Protein AF-A0A6A2FHX4-F1 (afdb_monomer_lite)

Structure (mmCIF, N/CA/C/O backbone):
data_AF-A0A6A2FHX4-F1
#
_entry.id   AF-A0A6A2FHX4-F1
#
loop_
_atom_site.group_PDB
_atom_site.id
_atom_site.type_symbol
_atom_site.label_atom_id
_atom_site.label_alt_id
_atom_site.label_comp_id
_atom_site.label_asym_id
_atom_site.label_entity_id
_atom_site.label_seq_id
_atom_site.pdbx_PDB_ins_code
_atom_site.Cartn_x
_atom_site.Cartn_y
_atom_site.Cartn_z
_atom_site.occupancy
_atom_site.B_iso_or_equiv
_atom_site.auth_seq_id
_atom_site.auth_comp_id
_atom_site.auth_asym_id
_atom_site.auth_atom_id
_atom_site.pdbx_PDB_model_num
ATOM 1 N N . MET A 1 1 ? -10.700 -3.310 15.932 1.00 82.94 1 MET A N 1
ATOM 2 C CA . MET A 1 1 ? -10.572 -4.260 14.808 1.00 82.94 1 MET A CA 1
ATOM 3 C C . MET A 1 1 ? -9.213 -4.932 14.888 1.00 82.94 1 MET A C 1
ATOM 5 O O . MET A 1 1 ? -8.242 -4.249 15.195 1.00 82.94 1 MET A O 1
ATOM 9 N N . GLU A 1 2 ? -9.134 -6.239 14.651 1.00 87.50 2 GLU A N 1
ATOM 10 C CA . GLU A 1 2 ? -7.861 -6.974 14.667 1.00 87.50 2 GLU A CA 1
ATOM 11 C C . GLU A 1 2 ? -7.068 -6.778 13.366 1.00 87.50 2 GLU A C 1
ATOM 13 O O . GLU A 1 2 ? -7.637 -6.532 12.304 1.00 87.50 2 GLU A O 1
ATOM 18 N N . HIS A 1 3 ? -5.742 -6.937 13.417 1.00 90.94 3 HIS A N 1
ATOM 19 C CA . HIS A 1 3 ? -4.862 -6.724 12.255 1.00 90.94 3 HIS A CA 1
ATOM 20 C C . HIS A 1 3 ? -5.259 -7.568 11.031 1.00 90.94 3 HIS A C 1
ATOM 22 O O . HIS A 1 3 ? -5.393 -7.032 9.937 1.00 90.94 3 HIS A O 1
ATOM 28 N N . ARG A 1 4 ? -5.521 -8.869 11.216 1.00 91.94 4 ARG A N 1
ATOM 29 C CA . ARG A 1 4 ? -5.933 -9.767 10.118 1.00 91.94 4 ARG A CA 1
ATOM 30 C C . ARG A 1 4 ? -7.304 -9.430 9.540 1.00 91.94 4 ARG A C 1
ATOM 32 O O . ARG A 1 4 ? -7.559 -9.671 8.366 1.00 91.94 4 ARG A O 1
ATOM 39 N N . GLU A 1 5 ? -8.201 -8.920 10.374 1.00 92.75 5 GLU A N 1
ATOM 40 C CA . GLU A 1 5 ? -9.530 -8.505 9.934 1.00 92.75 5 GLU A CA 1
ATOM 41 C C . GLU A 1 5 ? -9.431 -7.250 9.062 1.00 92.75 5 GLU A C 1
ATOM 43 O O . GLU A 1 5 ? -10.000 -7.214 7.973 1.00 92.75 5 GLU A O 1
ATOM 48 N N . LEU A 1 6 ? -8.624 -6.276 9.491 1.00 94.00 6 LEU A N 1
ATOM 49 C CA . LEU A 1 6 ? -8.344 -5.060 8.734 1.00 94.00 6 LEU A CA 1
ATOM 50 C C . LEU A 1 6 ? -7.657 -5.355 7.395 1.00 94.00 6 LEU A C 1
ATOM 52 O O . LEU A 1 6 ? -8.070 -4.826 6.364 1.00 94.00 6 LEU A O 1
ATOM 56 N N . GLU A 1 7 ? -6.649 -6.231 7.401 1.00 95.50 7 GLU A N 1
ATOM 57 C CA . GLU A 1 7 ? -5.975 -6.691 6.183 1.00 95.50 7 GLU A CA 1
ATOM 58 C C . GLU A 1 7 ? -6.980 -7.291 5.194 1.00 95.50 7 GLU A C 1
ATOM 60 O O . GLU A 1 7 ? -7.008 -6.911 4.023 1.00 95.50 7 GLU A O 1
ATOM 65 N N . LYS A 1 8 ? -7.854 -8.183 5.675 1.00 95.50 8 LYS A N 1
ATOM 66 C CA . LYS A 1 8 ? -8.870 -8.822 4.839 1.00 95.50 8 LYS A CA 1
ATOM 67 C C . LYS A 1 8 ? -9.832 -7.802 4.230 1.00 95.50 8 LYS A C 1
ATOM 69 O O . LYS A 1 8 ? -10.061 -7.846 3.026 1.00 95.50 8 LYS A O 1
ATOM 74 N N . ILE A 1 9 ? -10.372 -6.884 5.034 1.00 95.38 9 ILE A N 1
ATOM 75 C CA . ILE A 1 9 ? -11.313 -5.858 4.557 1.00 95.38 9 ILE A CA 1
ATOM 76 C C . ILE A 1 9 ? -10.654 -4.976 3.489 1.00 95.38 9 ILE A C 1
ATOM 78 O O . ILE A 1 9 ? -11.271 -4.674 2.465 1.00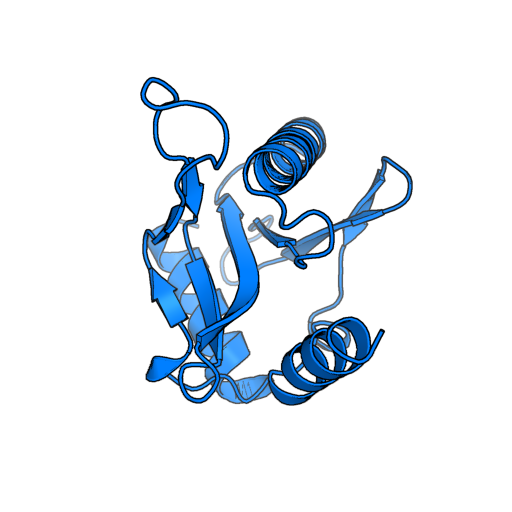 95.38 9 ILE A O 1
ATOM 82 N N . PHE A 1 10 ? -9.393 -4.593 3.692 1.00 96.81 10 PHE A N 1
ATOM 83 C CA . PHE A 1 10 ? -8.645 -3.814 2.710 1.00 96.81 10 PHE A CA 1
ATOM 84 C C . PHE A 1 10 ? -8.406 -4.588 1.406 1.00 96.81 10 PHE A C 1
ATOM 86 O O . PHE A 1 10 ? -8.633 -4.048 0.321 1.00 96.81 10 PHE A O 1
ATOM 93 N N . VAL A 1 11 ? -7.990 -5.856 1.495 1.00 97.44 11 VAL A N 1
ATOM 94 C CA . VAL A 1 11 ? -7.779 -6.714 0.318 1.00 97.44 11 VAL A CA 1
ATOM 95 C C . VAL A 1 11 ? -9.082 -6.898 -0.460 1.00 97.44 11 VAL A C 1
ATOM 97 O O . VAL A 1 11 ? -9.095 -6.735 -1.682 1.00 97.44 11 VAL A O 1
ATOM 100 N N . ASP A 1 12 ? -10.189 -7.169 0.233 1.00 97.38 12 ASP A N 1
ATOM 101 C CA . ASP A 1 12 ? -11.510 -7.287 -0.386 1.00 97.38 12 ASP A CA 1
ATOM 102 C C . ASP A 1 12 ? -11.900 -5.975 -1.092 1.00 97.38 12 ASP A C 1
ATOM 104 O O . ASP A 1 12 ? -12.446 -5.999 -2.198 1.00 97.38 12 ASP A O 1
ATOM 108 N N . PHE A 1 13 ? -11.581 -4.815 -0.509 1.00 97.69 13 PHE A N 1
ATOM 109 C CA . PHE A 1 13 ? -11.813 -3.521 -1.146 1.00 97.69 13 PHE A CA 1
ATOM 110 C C . PHE A 1 13 ? -11.029 -3.363 -2.458 1.00 97.69 13 PHE A C 1
ATOM 112 O O . PHE A 1 13 ? -11.645 -3.046 -3.481 1.00 97.69 13 PHE A O 1
ATOM 119 N N . ILE A 1 14 ? -9.712 -3.593 -2.464 1.00 97.94 14 ILE A N 1
ATOM 120 C CA . ILE A 1 14 ? -8.890 -3.375 -3.668 1.00 97.94 14 ILE A CA 1
ATOM 121 C C . ILE A 1 14 ? -9.214 -4.385 -4.778 1.00 97.94 14 ILE A C 1
ATOM 123 O O . ILE A 1 14 ? -9.233 -4.021 -5.956 1.00 97.94 14 ILE A O 1
ATOM 127 N N . GLN A 1 15 ? -9.553 -5.628 -4.426 1.00 97.69 15 GLN A N 1
ATOM 128 C CA . GLN A 1 15 ? -9.934 -6.645 -5.408 1.00 97.69 15 GLN A CA 1
ATOM 129 C C . GLN A 1 15 ? -11.280 -6.325 -6.060 1.00 97.69 15 GLN A C 1
ATOM 131 O O . GLN A 1 15 ? -11.402 -6.375 -7.283 1.00 97.69 15 GLN A O 1
ATOM 136 N N . ASN A 1 16 ? -12.282 -5.950 -5.262 1.00 97.56 16 ASN A N 1
ATOM 137 C CA . ASN A 1 16 ? -13.639 -5.752 -5.770 1.00 97.56 16 ASN A CA 1
ATOM 138 C C . ASN A 1 16 ? -13.855 -4.376 -6.417 1.00 97.56 16 ASN A C 1
ATOM 140 O O . ASN A 1 16 ? -14.717 -4.251 -7.281 1.00 97.56 16 ASN A O 1
ATOM 144 N N . ASN A 1 17 ? -13.098 -3.349 -6.011 1.00 97.50 17 ASN A N 1
ATOM 145 C CA . ASN A 1 17 ? -13.368 -1.962 -6.419 1.00 97.50 17 ASN A CA 1
ATOM 146 C C . ASN A 1 17 ? -12.241 -1.314 -7.222 1.00 97.50 17 ASN A C 1
ATOM 148 O O . ASN A 1 17 ? -12.460 -0.272 -7.835 1.00 97.50 17 ASN A O 1
ATOM 152 N N . LYS A 1 18 ? -11.029 -1.880 -7.200 1.00 97.75 18 LYS A N 1
ATOM 153 C CA . LYS A 1 18 ? -9.843 -1.228 -7.775 1.00 97.75 18 LYS A CA 1
ATOM 154 C C . LYS A 1 18 ? -9.090 -2.078 -8.802 1.00 97.75 18 LYS A C 1
ATOM 156 O O . LYS A 1 18 ? -8.083 -1.624 -9.342 1.00 97.75 18 LYS A O 1
ATOM 161 N N . GLY A 1 19 ? -9.601 -3.272 -9.109 1.00 96.44 19 GLY A N 1
ATOM 162 C CA . GLY A 1 19 ? -9.106 -4.121 -10.197 1.00 96.44 19 GLY A CA 1
ATOM 163 C C . GLY A 1 19 ? -7.855 -4.936 -9.865 1.00 96.44 19 GLY A C 1
ATOM 164 O O . GLY A 1 19 ? -7.193 -5.416 -10.777 1.00 96.44 19 GLY A O 1
ATOM 165 N N . TYR A 1 20 ? -7.516 -5.099 -8.584 1.00 96.94 20 TYR A N 1
ATOM 166 C CA . TYR A 1 20 ? -6.332 -5.857 -8.176 1.00 96.94 20 TYR A CA 1
ATOM 167 C C . TYR A 1 20 ? -6.601 -7.362 -8.270 1.00 96.94 20 TYR A C 1
ATOM 169 O O . TYR A 1 20 ? -7.550 -7.878 -7.676 1.00 96.94 20 TYR A O 1
ATOM 177 N N . GLY A 1 21 ? -5.756 -8.085 -9.003 1.00 95.19 21 GLY A N 1
ATOM 178 C CA . GLY A 1 21 ? -5.831 -9.540 -9.094 1.00 95.19 21 GLY A CA 1
ATOM 179 C C . GLY A 1 21 ? -5.296 -10.226 -7.834 1.00 95.19 21 GLY A C 1
ATOM 180 O O . GLY A 1 21 ? -4.460 -9.697 -7.112 1.00 95.19 21 GLY A O 1
ATOM 181 N N . LYS A 1 22 ? -5.709 -11.470 -7.571 1.00 93.81 22 LYS A N 1
ATOM 182 C CA . LYS A 1 22 ? -5.141 -12.247 -6.447 1.00 93.81 22 LYS A CA 1
ATOM 183 C C . LYS A 1 22 ? -3.637 -12.493 -6.599 1.00 93.81 22 LYS A C 1
ATOM 185 O O . LYS A 1 22 ? -2.922 -12.506 -5.608 1.00 93.81 22 LYS A O 1
ATOM 190 N N . ALA A 1 23 ? -3.175 -12.685 -7.834 1.00 93.25 23 ALA A N 1
ATOM 191 C CA . ALA A 1 23 ? -1.767 -12.931 -8.142 1.00 93.25 23 ALA A CA 1
ATOM 192 C C . ALA A 1 23 ? -0.883 -11.679 -7.993 1.00 93.25 23 ALA A C 1
ATOM 194 O O . ALA A 1 23 ? 0.335 -11.805 -7.951 1.00 93.25 23 ALA A O 1
ATOM 195 N N . THR A 1 24 ? -1.482 -10.488 -7.886 1.00 95.62 24 THR A N 1
ATOM 196 C CA . THR A 1 24 ? -0.758 -9.213 -7.796 1.00 95.62 24 THR A CA 1
ATOM 197 C C . THR A 1 24 ? -0.473 -8.804 -6.348 1.00 95.62 24 THR A C 1
ATOM 199 O O . THR A 1 24 ? 0.041 -7.715 -6.116 1.00 95.62 24 THR A O 1
ATOM 202 N N . ILE A 1 25 ? -0.852 -9.631 -5.364 1.00 97.00 25 ILE A N 1
ATOM 203 C CA . ILE A 1 25 ? -0.768 -9.337 -3.928 1.00 97.00 25 ILE A CA 1
ATOM 204 C C . ILE A 1 25 ? 0.149 -10.366 -3.266 1.00 97.00 25 ILE A C 1
ATOM 206 O O . ILE A 1 25 ? -0.157 -11.559 -3.232 1.00 97.00 25 ILE A O 1
ATOM 210 N N . ILE A 1 26 ? 1.257 -9.896 -2.698 1.00 96.31 26 ILE A N 1
ATOM 211 C CA . ILE A 1 26 ? 2.184 -10.699 -1.900 1.00 96.31 26 ILE A CA 1
ATOM 212 C C . ILE A 1 26 ? 2.051 -10.285 -0.437 1.00 96.31 26 ILE A C 1
ATOM 214 O O . ILE A 1 26 ? 2.283 -9.130 -0.092 1.00 96.31 26 ILE A O 1
ATOM 218 N N . TYR A 1 27 ? 1.725 -11.244 0.424 1.00 96.19 27 TYR A N 1
ATOM 219 C CA . TYR A 1 27 ? 1.647 -11.046 1.871 1.00 96.19 27 TYR A CA 1
ATOM 220 C C . TYR A 1 27 ? 3.012 -11.224 2.533 1.00 96.19 27 TYR A C 1
ATOM 222 O O . TYR A 1 27 ? 3.810 -12.061 2.100 1.00 96.19 27 TYR A O 1
ATOM 230 N N . GLU A 1 28 ? 3.256 -10.486 3.615 1.00 93.56 28 GLU A N 1
ATOM 231 C CA . GLU A 1 28 ? 4.475 -10.588 4.425 1.00 93.56 28 GLU A CA 1
ATOM 232 C C . GLU A 1 28 ? 5.769 -10.495 3.586 1.00 93.56 28 GLU A C 1
ATOM 234 O O . GLU A 1 28 ? 6.754 -11.216 3.808 1.00 93.56 28 GLU A O 1
ATOM 239 N N . ALA A 1 29 ? 5.766 -9.610 2.587 1.00 90.00 29 ALA A N 1
ATOM 240 C CA . ALA A 1 29 ? 6.821 -9.515 1.592 1.00 90.00 29 ALA A CA 1
ATOM 241 C C . ALA A 1 29 ? 8.135 -9.041 2.223 1.00 90.00 29 ALA A C 1
ATOM 243 O O . ALA A 1 29 ? 8.235 -7.939 2.764 1.00 90.00 29 ALA A O 1
ATOM 244 N N . LYS A 1 30 ? 9.171 -9.880 2.139 1.00 87.69 30 LYS A N 1
ATOM 245 C CA . LYS A 1 30 ? 10.516 -9.541 2.613 1.00 87.69 30 LYS A CA 1
ATOM 246 C C . LYS A 1 30 ? 11.279 -8.806 1.526 1.00 87.69 30 LYS A C 1
ATOM 248 O O . LYS A 1 30 ? 11.635 -9.401 0.511 1.00 87.69 30 LYS A O 1
ATOM 253 N N . LEU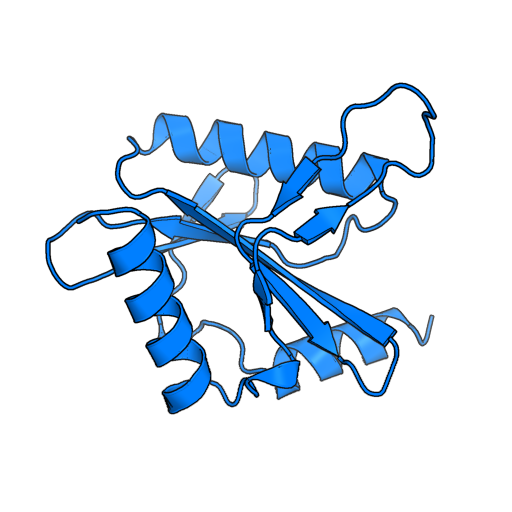 A 1 31 ? 11.610 -7.556 1.797 1.00 83.19 31 LEU A N 1
ATOM 254 C CA . LEU A 1 31 ? 12.473 -6.750 0.951 1.00 83.19 31 LEU A CA 1
ATOM 255 C C . LEU A 1 31 ? 13.888 -6.754 1.545 1.00 83.19 31 LEU A C 1
ATOM 257 O O . LEU A 1 31 ? 14.079 -6.790 2.767 1.00 83.19 31 LEU A O 1
ATOM 261 N N . LYS A 1 32 ? 14.908 -6.785 0.687 1.00 77.44 32 LYS A N 1
ATOM 262 C CA . LYS A 1 32 ? 16.319 -6.770 1.100 1.00 77.44 32 LYS A CA 1
ATOM 263 C C . LYS A 1 32 ? 16.962 -5.457 0.675 1.00 77.44 32 LYS A C 1
ATOM 265 O O . LYS A 1 32 ? 16.750 -5.026 -0.452 1.00 77.44 32 LYS A O 1
ATOM 270 N N . SER A 1 33 ? 17.751 -4.864 1.573 1.00 71.75 33 SER A N 1
ATOM 271 C CA . SER A 1 33 ? 18.586 -3.694 1.275 1.00 71.75 33 SER A CA 1
ATOM 272 C C . SER A 1 33 ? 19.556 -3.988 0.133 1.00 71.75 33 SER A C 1
ATOM 274 O O . SER A 1 33 ? 20.102 -5.091 0.057 1.00 71.75 33 SER A O 1
ATOM 276 N N . ILE A 1 34 ? 19.793 -2.987 -0.719 1.00 69.19 34 ILE A N 1
ATOM 277 C CA . ILE A 1 34 ? 20.828 -3.050 -1.761 1.00 69.19 34 ILE A CA 1
ATOM 278 C C . ILE A 1 34 ? 22.226 -2.974 -1.126 1.00 69.19 34 ILE A C 1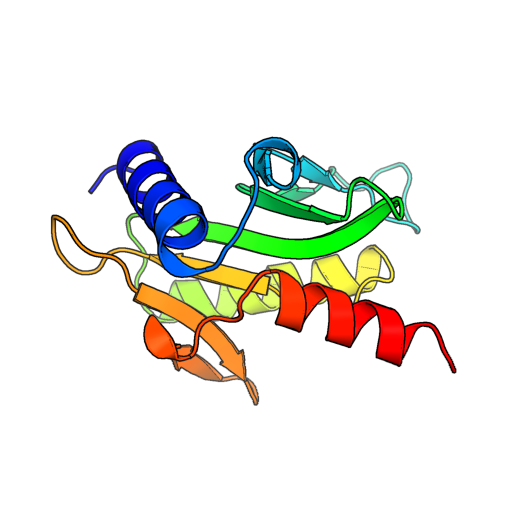
ATOM 280 O O . ILE A 1 34 ? 23.167 -3.581 -1.633 1.00 69.19 34 ILE A O 1
ATOM 284 N N . ASN A 1 35 ? 22.363 -2.260 -0.001 1.00 60.56 35 ASN A N 1
ATOM 285 C CA . ASN A 1 35 ? 23.662 -1.800 0.493 1.00 60.56 35 ASN A CA 1
ATOM 286 C C . ASN A 1 35 ? 24.219 -2.554 1.712 1.00 60.56 35 ASN A C 1
ATOM 288 O O . ASN A 1 35 ? 25.376 -2.330 2.059 1.00 60.56 35 ASN A O 1
ATOM 292 N N . GLU A 1 36 ? 23.482 -3.471 2.351 1.00 56.91 36 GLU A N 1
ATOM 293 C CA . GLU A 1 36 ? 24.001 -4.178 3.534 1.00 56.91 36 GLU A CA 1
ATOM 294 C C . GLU A 1 36 ? 23.586 -5.649 3.621 1.00 56.91 36 GLU A C 1
ATOM 296 O O . GLU A 1 36 ? 22.408 -5.970 3.786 1.00 56.91 36 GLU A O 1
ATOM 301 N N . SER A 1 37 ? 24.582 -6.545 3.661 1.00 56.81 37 SER A N 1
ATOM 302 C CA . SER A 1 37 ? 24.405 -7.971 3.985 1.00 56.81 37 SER A CA 1
ATOM 303 C C . SER A 1 37 ? 23.971 -8.233 5.439 1.00 56.81 37 SER A C 1
ATOM 305 O O . SER A 1 37 ? 23.571 -9.353 5.750 1.00 56.81 37 SER A O 1
ATOM 307 N N . ASN A 1 38 ? 24.012 -7.213 6.310 1.00 54.59 38 ASN A N 1
ATOM 308 C CA . ASN A 1 38 ? 23.708 -7.303 7.745 1.00 54.59 38 ASN A CA 1
ATOM 309 C C . ASN A 1 38 ? 22.457 -6.518 8.185 1.00 54.59 38 ASN A C 1
ATOM 311 O O . ASN A 1 38 ? 22.098 -6.566 9.364 1.00 54.59 38 ASN A O 1
ATOM 315 N N . SER A 1 39 ? 21.770 -5.823 7.273 1.00 61.72 39 SER A N 1
ATOM 316 C CA . SER A 1 39 ? 20.492 -5.185 7.599 1.00 61.72 39 SER A CA 1
ATOM 317 C C . SER A 1 39 ? 19.391 -6.250 7.679 1.00 61.72 39 SER A C 1
ATOM 319 O O . SER A 1 39 ? 19.270 -7.123 6.815 1.00 61.72 39 SER A O 1
ATOM 321 N N . SER A 1 40 ? 18.595 -6.230 8.753 1.00 66.81 40 SER A N 1
ATOM 322 C CA . SER A 1 40 ? 17.439 -7.128 8.845 1.00 66.81 40 SER A CA 1
ATOM 323 C C . SER A 1 40 ? 16.460 -6.789 7.719 1.00 66.81 40 SER A C 1
ATOM 325 O O . SER A 1 40 ? 16.136 -5.611 7.558 1.00 66.81 40 SER A O 1
ATOM 327 N N . PRO A 1 41 ? 15.971 -7.781 6.951 1.00 72.88 41 PRO A N 1
ATOM 328 C CA . PRO A 1 41 ? 15.028 -7.516 5.877 1.00 72.88 41 PRO A CA 1
ATOM 329 C C . PRO A 1 41 ? 13.782 -6.861 6.464 1.00 72.88 41 PRO A C 1
ATOM 331 O O . PRO A 1 41 ? 13.207 -7.360 7.439 1.00 72.88 41 PRO A O 1
ATOM 334 N N . TRP A 1 42 ? 13.371 -5.744 5.874 1.00 82.44 42 TRP A N 1
ATOM 335 C CA . TRP A 1 42 ? 12.082 -5.162 6.198 1.00 82.44 42 TRP A CA 1
ATOM 336 C C . TRP A 1 42 ? 10.994 -6.040 5.593 1.00 82.44 42 TRP A C 1
ATOM 338 O O . TRP A 1 42 ? 11.173 -6.667 4.543 1.00 82.44 42 TRP A O 1
ATOM 348 N N . ARG A 1 43 ? 9.879 -6.126 6.306 1.00 88.00 43 ARG A N 1
ATOM 349 C CA . ARG A 1 43 ? 8.740 -6.932 5.909 1.00 88.00 43 ARG A CA 1
ATOM 350 C C . ARG A 1 43 ? 7.557 -6.003 5.741 1.00 88.00 43 ARG A C 1
ATOM 352 O O . ARG A 1 43 ? 7.174 -5.378 6.725 1.00 88.00 43 ARG A O 1
ATOM 359 N N . ALA A 1 44 ? 7.047 -5.947 4.518 1.00 90.69 44 ALA A N 1
ATOM 360 C CA . ALA A 1 44 ? 5.775 -5.321 4.223 1.00 90.69 44 ALA A CA 1
ATOM 361 C C . ALA A 1 44 ? 4.642 -6.255 4.643 1.00 90.69 44 ALA A C 1
ATOM 363 O O . ALA A 1 44 ? 4.753 -7.461 4.396 1.00 90.69 44 ALA A O 1
ATOM 364 N N . ASP A 1 45 ? 3.548 -5.730 5.183 1.00 94.75 45 ASP A N 1
ATOM 365 C CA . ASP A 1 45 ? 2.330 -6.534 5.353 1.00 94.75 45 ASP A CA 1
ATOM 366 C C . ASP A 1 45 ? 1.807 -6.984 3.974 1.00 94.75 45 ASP A C 1
ATOM 368 O O . ASP A 1 45 ? 1.571 -8.173 3.752 1.00 94.75 45 ASP A O 1
ATOM 372 N N . ILE A 1 46 ? 1.744 -6.059 3.007 1.00 96.94 46 ILE A N 1
ATOM 373 C CA . ILE A 1 46 ? 1.383 -6.340 1.612 1.00 96.94 46 ILE A CA 1
ATOM 374 C C . ILE A 1 46 ? 2.341 -5.627 0.645 1.00 96.94 46 ILE A C 1
ATOM 376 O O . ILE A 1 46 ? 2.603 -4.428 0.759 1.00 96.94 46 ILE A O 1
ATOM 380 N N . LEU A 1 47 ? 2.798 -6.358 -0.369 1.00 96.12 47 LEU A N 1
ATOM 381 C CA . LEU A 1 47 ? 3.440 -5.830 -1.571 1.00 96.12 47 LEU A CA 1
ATOM 382 C C . LEU A 1 47 ? 2.525 -6.067 -2.775 1.00 96.12 47 LEU A C 1
ATOM 384 O O . LEU A 1 47 ? 2.070 -7.186 -3.016 1.00 96.12 47 LEU A O 1
ATOM 388 N N . ILE A 1 48 ? 2.279 -5.005 -3.534 1.00 97.19 48 ILE A N 1
ATOM 389 C CA . ILE A 1 48 ? 1.549 -5.047 -4.797 1.00 97.19 48 ILE A CA 1
ATOM 390 C C . ILE A 1 48 ? 2.570 -5.137 -5.924 1.00 97.19 48 ILE A C 1
ATOM 392 O O . ILE A 1 48 ? 3.465 -4.292 -6.013 1.00 97.19 48 ILE A O 1
ATOM 396 N N . ILE A 1 49 ? 2.412 -6.135 -6.788 1.00 95.88 49 ILE A N 1
ATOM 397 C CA . ILE A 1 49 ? 3.299 -6.374 -7.925 1.00 95.88 49 ILE A CA 1
ATOM 398 C C . ILE A 1 49 ? 2.546 -6.397 -9.249 1.00 95.88 49 ILE A C 1
ATOM 400 O O . ILE A 1 49 ? 1.374 -6.768 -9.310 1.00 95.88 49 ILE A O 1
ATOM 404 N N . ASP A 1 50 ? 3.264 -6.076 -10.311 1.00 93.62 50 ASP A N 1
ATOM 405 C CA . ASP A 1 50 ? 2.941 -6.510 -11.657 1.00 93.62 50 ASP A CA 1
ATOM 406 C C . ASP A 1 50 ? 3.736 -7.790 -11.925 1.00 93.62 50 ASP A C 1
ATOM 408 O O . ASP A 1 50 ? 4.943 -7.761 -12.165 1.00 93.62 50 ASP A O 1
ATOM 412 N N . SER A 1 51 ? 3.060 -8.934 -11.832 1.00 87.25 51 SER A N 1
ATOM 413 C CA . SER A 1 51 ? 3.695 -10.239 -12.022 1.00 87.25 51 SER A CA 1
ATOM 414 C C . SER A 1 51 ? 4.098 -10.516 -13.468 1.00 87.25 51 SER A C 1
ATOM 416 O O . SER A 1 51 ? 4.911 -11.408 -13.697 1.00 87.25 51 SER A O 1
ATOM 418 N N . GLU A 1 52 ? 3.507 -9.821 -14.443 1.00 88.62 52 GLU A N 1
ATOM 419 C CA . GLU A 1 52 ? 3.849 -10.019 -15.855 1.00 88.62 52 GLU A CA 1
ATOM 420 C C . GLU A 1 52 ? 5.158 -9.309 -16.203 1.00 88.62 52 GLU A C 1
ATOM 422 O O . GLU A 1 52 ? 5.948 -9.837 -16.986 1.00 88.62 52 GLU A O 1
ATOM 427 N N . ASN A 1 53 ? 5.402 -8.149 -15.586 1.00 87.38 53 ASN A N 1
ATOM 428 C CA . ASN A 1 53 ? 6.582 -7.322 -15.844 1.00 87.38 53 ASN A CA 1
ATOM 429 C C . ASN A 1 53 ? 7.657 -7.390 -14.740 1.00 87.38 53 ASN A C 1
ATOM 431 O O . ASN A 1 53 ? 8.684 -6.736 -14.876 1.00 87.38 53 ASN A O 1
ATOM 435 N N . ASP A 1 54 ? 7.453 -8.197 -13.692 1.00 86.12 54 ASP A N 1
ATOM 436 C CA . ASP A 1 54 ? 8.350 -8.327 -12.525 1.00 86.12 54 ASP A CA 1
ATOM 437 C C . ASP A 1 54 ? 8.616 -6.985 -11.813 1.00 86.12 54 ASP A C 1
ATOM 439 O O . ASP A 1 54 ? 9.728 -6.680 -11.383 1.00 86.12 54 ASP A O 1
ATOM 443 N N . GLU A 1 55 ? 7.569 -6.161 -11.687 1.00 91.00 55 GLU A N 1
ATOM 444 C CA . GLU A 1 55 ? 7.668 -4.813 -11.122 1.00 91.00 55 GLU A CA 1
ATOM 445 C C . GLU A 1 55 ? 6.941 -4.666 -9.786 1.00 91.00 55 GLU A C 1
ATOM 447 O O . GLU A 1 55 ? 5.884 -5.251 -9.535 1.00 91.00 55 GLU A O 1
ATOM 452 N N . TYR A 1 56 ? 7.491 -3.815 -8.919 1.00 93.12 56 TYR A N 1
ATOM 453 C CA . TYR A 1 56 ? 6.832 -3.409 -7.678 1.00 93.12 56 TYR A CA 1
ATOM 454 C C . TYR A 1 56 ? 5.966 -2.184 -7.940 1.00 93.12 56 TYR A C 1
ATOM 456 O O . TYR A 1 56 ? 6.460 -1.162 -8.412 1.00 93.12 56 TYR A O 1
ATOM 464 N N . LEU A 1 57 ? 4.684 -2.273 -7.589 1.00 95.38 57 LEU A N 1
ATOM 465 C CA . LEU A 1 57 ? 3.707 -1.217 -7.846 1.00 95.38 57 LEU A CA 1
ATOM 466 C C . LEU A 1 57 ? 3.393 -0.379 -6.608 1.00 95.38 57 LEU A C 1
ATOM 468 O O . LEU A 1 57 ? 3.205 0.829 -6.725 1.00 95.38 57 LEU A O 1
ATOM 472 N N . ALA A 1 58 ? 3.299 -1.005 -5.431 1.00 95.75 58 ALA A N 1
ATOM 473 C CA . ALA A 1 58 ? 3.091 -0.301 -4.167 1.00 95.75 58 ALA A CA 1
ATOM 474 C C . ALA A 1 58 ? 3.350 -1.188 -2.941 1.00 95.75 58 ALA A C 1
ATOM 476 O O . ALA A 1 58 ? 3.303 -2.415 -3.022 1.00 95.75 58 ALA A O 1
ATOM 477 N N . LEU A 1 59 ? 3.526 -0.556 -1.782 1.00 95.38 59 LEU A N 1
ATOM 478 C CA . LEU A 1 59 ? 3.545 -1.198 -0.466 1.00 95.38 59 LEU A CA 1
ATOM 479 C C . LEU A 1 59 ? 2.346 -0.783 0.375 1.00 95.38 59 LEU A C 1
ATOM 481 O O . LEU A 1 59 ? 1.918 0.371 0.338 1.00 95.38 59 LEU A O 1
ATOM 485 N N . VAL A 1 60 ? 1.839 -1.704 1.186 1.00 96.06 60 VAL A N 1
ATOM 486 C CA . VAL A 1 60 ? 0.783 -1.410 2.151 1.00 96.06 60 VAL A CA 1
ATOM 487 C C . VAL A 1 60 ? 1.141 -1.989 3.512 1.00 96.06 60 VAL A C 1
ATOM 489 O O . VAL A 1 60 ? 1.507 -3.154 3.634 1.00 96.06 60 VAL A O 1
ATOM 492 N N . GLU A 1 61 ? 1.002 -1.155 4.535 1.00 94.50 61 GLU A N 1
ATOM 493 C CA . GLU A 1 61 ? 1.210 -1.500 5.938 1.00 94.50 61 GLU A CA 1
ATOM 494 C C . GLU A 1 61 ? -0.106 -1.412 6.711 1.00 94.50 61 GLU A C 1
ATOM 496 O O . GLU A 1 61 ? -0.779 -0.380 6.697 1.00 94.50 61 GLU A O 1
ATOM 501 N N . ILE A 1 62 ? -0.451 -2.463 7.445 1.00 93.56 62 ILE A N 1
ATOM 502 C CA . ILE A 1 62 ? -1.682 -2.576 8.223 1.00 93.56 62 ILE A CA 1
ATOM 503 C C . ILE A 1 62 ? -1.404 -2.221 9.687 1.00 93.56 62 ILE A C 1
ATOM 505 O O . ILE A 1 62 ? -0.606 -2.851 10.389 1.00 93.56 62 ILE A O 1
ATOM 509 N N . LYS A 1 63 ? -2.095 -1.200 10.198 1.00 89.94 63 LYS A N 1
ATOM 510 C CA . LYS A 1 63 ? -1.947 -0.693 11.570 1.00 89.94 63 LYS A CA 1
ATOM 511 C C . LYS A 1 63 ? -3.311 -0.602 12.257 1.00 89.94 63 LYS A C 1
ATOM 513 O O . LYS A 1 63 ? -3.950 0.440 12.274 1.00 89.94 63 LYS A O 1
ATOM 518 N N . ALA A 1 64 ? -3.715 -1.706 12.884 1.00 78.56 64 ALA A N 1
ATOM 519 C CA . ALA A 1 64 ? -5.015 -1.868 13.545 1.00 78.56 64 ALA A CA 1
ATOM 520 C C . ALA A 1 64 ? -5.297 -0.910 14.720 1.00 78.56 64 ALA A C 1
ATOM 522 O O . ALA A 1 64 ? -6.450 -0.676 15.054 1.00 78.56 64 ALA A O 1
ATOM 523 N N . SER A 1 65 ? -4.263 -0.370 15.369 1.00 65.12 65 SER A N 1
ATOM 524 C CA . SER A 1 65 ? -4.410 0.540 16.509 1.00 65.12 65 SER A CA 1
ATOM 525 C C . SER A 1 65 ? -3.204 1.469 16.577 1.00 65.12 65 SER A C 1
ATOM 527 O O . SER A 1 65 ? -2.165 1.085 17.123 1.00 65.12 65 SER A O 1
ATOM 529 N N . LYS A 1 66 ? -3.308 2.684 16.029 1.00 63.47 66 LYS A N 1
ATOM 530 C CA . LYS A 1 66 ? -2.258 3.704 16.167 1.00 63.47 66 LYS A CA 1
ATOM 531 C C . LYS A 1 66 ? -2.821 5.101 16.371 1.00 63.47 66 LYS A C 1
ATOM 533 O O . LYS A 1 66 ? -3.794 5.491 15.738 1.00 63.47 66 LYS A O 1
ATOM 538 N N . GLN A 1 67 ? -2.161 5.874 17.233 1.00 64.38 67 GLN A N 1
ATOM 539 C CA . GLN A 1 67 ? -2.407 7.309 17.340 1.00 64.38 67 GLN A CA 1
ATOM 540 C C . GLN A 1 67 ? -1.757 8.019 16.141 1.00 64.38 67 GLN A C 1
ATOM 542 O O . GLN A 1 67 ? -0.733 7.571 15.625 1.00 64.38 67 GLN A O 1
ATOM 547 N N . LYS A 1 68 ? -2.282 9.178 15.720 1.00 62.66 68 LYS A N 1
ATOM 548 C CA . LYS A 1 68 ? -1.758 9.931 14.556 1.00 62.66 68 LYS A CA 1
ATOM 549 C C . LYS A 1 68 ? -0.248 10.220 14.607 1.00 62.66 68 LYS A C 1
ATOM 551 O O . LYS A 1 68 ? 0.401 10.250 13.565 1.00 62.66 68 LYS A O 1
ATOM 556 N N . LYS A 1 69 ? 0.333 10.410 15.801 1.00 63.44 69 LYS A N 1
ATOM 557 C CA . LYS A 1 69 ? 1.787 10.613 15.970 1.00 63.44 69 LYS A CA 1
ATOM 558 C C . LYS A 1 69 ? 2.610 9.380 15.583 1.00 63.44 69 LYS A C 1
ATOM 560 O O . LYS A 1 69 ? 3.720 9.534 15.081 1.00 63.44 69 LYS A O 1
ATOM 565 N N . ASP A 1 70 ? 2.057 8.184 15.754 1.00 78.75 70 ASP A N 1
ATOM 566 C CA . ASP A 1 70 ? 2.729 6.940 15.385 1.00 78.75 70 ASP A CA 1
ATOM 567 C C . ASP A 1 70 ? 2.737 6.743 13.864 1.00 78.75 70 ASP A C 1
ATOM 569 O O . ASP A 1 70 ? 3.671 6.149 13.333 1.00 78.75 70 ASP A O 1
ATOM 573 N N . LEU A 1 71 ? 1.746 7.291 13.147 1.00 83.94 71 LEU A N 1
ATOM 574 C CA . LEU A 1 71 ? 1.665 7.206 11.685 1.00 83.94 71 LEU A CA 1
ATOM 575 C C . LEU A 1 71 ? 2.807 7.963 10.995 1.00 83.94 71 LEU A C 1
ATOM 577 O O . LEU A 1 71 ? 3.432 7.407 10.100 1.00 83.94 71 LEU A O 1
ATOM 581 N N . ILE A 1 72 ? 3.136 9.188 11.430 1.00 85.75 72 ILE A N 1
ATOM 582 C CA . ILE A 1 72 ? 4.244 9.968 10.836 1.00 85.75 72 ILE A CA 1
ATOM 583 C C . ILE A 1 72 ? 5.570 9.208 10.956 1.00 85.75 72 ILE A C 1
ATOM 585 O O . ILE A 1 72 ? 6.331 9.124 9.993 1.00 85.75 72 ILE A O 1
ATOM 589 N N . ASN A 1 73 ? 5.852 8.654 12.138 1.00 86.44 73 ASN A N 1
ATOM 590 C CA . ASN A 1 73 ? 7.102 7.938 12.386 1.00 86.44 73 ASN A CA 1
ATOM 591 C C . ASN A 1 73 ? 7.204 6.660 11.548 1.00 86.44 73 ASN A C 1
ATOM 593 O O . ASN A 1 73 ? 8.279 6.367 11.025 1.00 86.44 73 ASN A O 1
ATOM 597 N N . GLU A 1 74 ? 6.102 5.923 11.386 1.00 87.31 74 GLU A N 1
ATOM 598 C CA . GLU A 1 74 ? 6.084 4.758 10.497 1.00 87.31 74 GLU A CA 1
ATOM 599 C C . GLU A 1 74 ? 6.267 5.149 9.038 1.00 87.31 74 GLU A C 1
ATOM 601 O O . GLU A 1 74 ? 7.108 4.566 8.363 1.00 87.31 74 GLU A O 1
ATOM 606 N N . LEU A 1 75 ? 5.546 6.162 8.558 1.00 88.56 75 LEU A N 1
ATOM 607 C CA . LEU A 1 75 ? 5.677 6.612 7.175 1.00 88.56 75 LEU A CA 1
ATOM 608 C C . LEU A 1 75 ? 7.122 7.024 6.856 1.00 88.56 75 LEU A C 1
ATOM 610 O O . LEU A 1 75 ? 7.665 6.609 5.838 1.00 88.56 75 LEU A O 1
ATOM 614 N N . ARG A 1 76 ? 7.785 7.760 7.758 1.00 88.31 76 ARG A N 1
ATOM 615 C CA . ARG A 1 76 ? 9.205 8.131 7.607 1.00 88.31 76 ARG A CA 1
ATOM 616 C C . ARG A 1 76 ? 10.151 6.934 7.664 1.00 88.31 76 ARG A C 1
ATOM 618 O O . ARG A 1 76 ? 11.181 6.926 6.994 1.00 88.31 76 ARG A O 1
ATOM 625 N N . LYS A 1 77 ? 9.836 5.924 8.479 1.00 88.75 77 LYS A N 1
ATOM 626 C CA . LYS A 1 77 ? 10.609 4.677 8.530 1.00 88.75 77 LYS A CA 1
ATOM 627 C C . LYS A 1 77 ? 10.514 3.928 7.199 1.00 88.75 77 LYS A C 1
ATOM 629 O O . LYS A 1 77 ? 11.540 3.446 6.729 1.00 88.75 77 LYS A O 1
ATOM 634 N N . ILE A 1 78 ? 9.320 3.858 6.607 1.00 89.81 78 ILE A N 1
ATOM 635 C CA . ILE A 1 78 ? 9.091 3.233 5.298 1.00 89.81 78 ILE A CA 1
ATOM 636 C C . ILE A 1 78 ? 9.819 4.021 4.208 1.00 89.81 78 ILE A C 1
ATOM 638 O O . ILE A 1 78 ? 10.567 3.428 3.444 1.00 89.81 78 ILE A O 1
ATOM 642 N N . GLU A 1 79 ? 9.694 5.349 4.186 1.00 90.19 79 GLU A N 1
ATOM 643 C CA . GLU A 1 79 ? 10.389 6.206 3.218 1.00 90.19 79 GLU A CA 1
ATOM 644 C C . GLU A 1 79 ? 11.914 6.013 3.268 1.00 90.19 79 GLU A C 1
ATOM 646 O O . GLU A 1 79 ? 12.559 5.829 2.238 1.00 90.19 79 GLU A O 1
ATOM 651 N N . ARG A 1 80 ? 12.511 6.001 4.469 1.00 88.69 80 ARG A N 1
ATOM 652 C CA . ARG A 1 80 ? 13.948 5.723 4.620 1.00 88.69 80 ARG A CA 1
ATOM 653 C C . ARG A 1 80 ? 14.304 4.332 4.099 1.00 88.69 80 ARG A C 1
ATOM 655 O O . ARG A 1 80 ? 15.313 4.179 3.422 1.00 88.69 80 ARG A O 1
ATOM 662 N N . TYR A 1 81 ? 13.477 3.338 4.398 1.00 86.81 81 TYR A N 1
ATOM 663 C CA . TYR A 1 81 ? 13.710 1.979 3.934 1.00 86.81 81 TYR A CA 1
ATOM 664 C C . TYR A 1 81 ? 13.632 1.862 2.402 1.00 86.81 81 TYR A C 1
ATOM 666 O O . TYR A 1 81 ? 14.481 1.219 1.790 1.00 86.81 81 TYR A O 1
ATOM 674 N N . LEU A 1 82 ? 12.669 2.535 1.771 1.00 89.19 82 LEU A N 1
ATOM 675 C CA . LEU A 1 82 ? 12.549 2.616 0.315 1.00 89.19 82 LEU A CA 1
ATOM 676 C C . LEU A 1 82 ? 13.808 3.202 -0.338 1.00 89.19 82 LEU A C 1
ATOM 678 O O . LEU A 1 82 ? 14.267 2.677 -1.352 1.00 89.19 82 LEU A O 1
ATOM 682 N N . LYS A 1 83 ? 14.420 4.213 0.291 1.00 88.56 83 LYS A N 1
ATOM 683 C CA . LYS A 1 83 ? 15.731 4.756 -0.110 1.00 88.56 83 LYS A CA 1
ATOM 684 C C . LYS A 1 83 ? 16.846 3.720 -0.005 1.00 88.56 83 LYS A C 1
ATOM 686 O O . LYS A 1 83 ? 17.624 3.549 -0.938 1.00 88.56 83 LYS A O 1
ATOM 691 N N . GLU A 1 84 ? 16.889 2.954 1.082 1.00 85.69 84 GLU A N 1
ATOM 692 C CA . GLU A 1 84 ? 17.890 1.892 1.282 1.00 85.69 84 GLU A CA 1
ATOM 693 C C . GLU A 1 84 ? 17.782 0.738 0.263 1.00 85.69 84 GLU A C 1
ATOM 695 O O . GLU A 1 84 ? 18.777 0.055 -0.001 1.00 85.69 84 GLU A O 1
ATOM 700 N N . ILE A 1 85 ? 16.597 0.514 -0.318 1.00 84.50 85 ILE A N 1
ATOM 701 C CA . ILE A 1 85 ? 16.367 -0.486 -1.374 1.00 84.50 85 ILE A CA 1
ATOM 702 C C . ILE A 1 85 ? 16.307 0.110 -2.789 1.00 84.50 85 ILE A C 1
ATOM 704 O O . ILE A 1 85 ? 15.919 -0.600 -3.714 1.00 84.50 85 ILE A O 1
ATOM 708 N N . GLY A 1 86 ? 16.648 1.391 -2.974 1.00 85.94 86 GLY A N 1
ATOM 709 C CA . GLY A 1 86 ? 16.645 2.047 -4.289 1.00 85.94 86 GLY A CA 1
ATOM 710 C C . GLY A 1 86 ? 15.267 2.119 -4.959 1.00 85.94 86 GLY A C 1
ATOM 711 O O . GLY A 1 86 ? 15.175 2.084 -6.183 1.00 85.94 86 GLY A O 1
ATOM 712 N N . LYS A 1 87 ? 14.190 2.177 -4.169 1.00 87.88 87 LYS A N 1
ATOM 713 C CA . LYS A 1 87 ? 12.792 2.258 -4.627 1.00 87.88 87 LYS A CA 1
ATOM 714 C C . LYS A 1 87 ? 12.102 3.499 -4.044 1.00 87.88 87 LYS A C 1
ATOM 716 O O . LYS A 1 87 ? 10.993 3.407 -3.532 1.00 87.88 87 LYS A O 1
ATOM 721 N N . GLU A 1 88 ? 12.775 4.650 -4.093 1.00 89.50 88 GLU A N 1
ATOM 722 C CA . GLU A 1 88 ? 12.333 5.912 -3.465 1.00 89.50 88 GLU A CA 1
ATOM 723 C C . GLU A 1 88 ? 10.945 6.369 -3.928 1.00 89.50 88 GLU A C 1
ATOM 725 O O . GLU A 1 88 ? 10.164 6.877 -3.125 1.00 89.50 88 GLU A O 1
ATOM 730 N N . ASP A 1 89 ? 10.624 6.123 -5.198 1.00 89.44 89 ASP A N 1
ATOM 731 C CA . ASP A 1 89 ? 9.372 6.551 -5.827 1.00 89.44 89 ASP A CA 1
ATOM 732 C C . ASP A 1 89 ? 8.229 5.532 -5.702 1.00 89.44 89 ASP A C 1
ATOM 734 O O . ASP A 1 89 ? 7.104 5.797 -6.158 1.00 89.44 89 ASP A O 1
ATOM 738 N N . LEU A 1 90 ? 8.495 4.372 -5.081 1.00 91.75 90 LEU A N 1
ATOM 739 C CA . LEU A 1 90 ? 7.502 3.319 -4.892 1.00 91.75 90 LEU A CA 1
ATOM 740 C C . LEU A 1 90 ? 6.387 3.832 -3.967 1.00 91.75 90 LEU A C 1
ATOM 742 O O . LEU A 1 90 ? 6.650 4.142 -2.801 1.00 91.75 90 LEU A O 1
ATOM 746 N N . PRO A 1 91 ? 5.131 3.907 -4.445 1.00 93.88 91 PRO A N 1
ATOM 747 C CA . PRO A 1 91 ? 4.010 4.301 -3.607 1.00 93.88 91 PRO A CA 1
ATOM 748 C C . PRO A 1 91 ? 3.898 3.413 -2.368 1.00 93.88 91 PRO A C 1
ATOM 750 O O . PRO A 1 91 ? 4.003 2.189 -2.451 1.00 93.88 91 PRO A O 1
ATOM 753 N N . PHE A 1 92 ? 3.628 4.018 -1.215 1.00 94.44 92 PHE A N 1
ATOM 754 C CA . PHE A 1 92 ? 3.353 3.278 0.008 1.00 94.44 92 PHE A CA 1
ATOM 755 C C . PHE A 1 92 ? 2.171 3.876 0.761 1.00 94.44 92 PHE A C 1
ATOM 757 O O . PHE A 1 92 ? 1.964 5.092 0.778 1.00 94.44 92 PHE A O 1
ATOM 764 N N . PHE A 1 93 ? 1.398 3.001 1.393 1.00 95.25 93 PHE A N 1
ATOM 765 C CA . PHE A 1 93 ? 0.172 3.348 2.096 1.00 95.25 93 PHE A CA 1
ATOM 766 C C . PHE A 1 93 ? 0.172 2.720 3.486 1.00 95.25 93 PHE A C 1
ATOM 768 O O . PHE A 1 93 ? 0.614 1.587 3.669 1.00 95.25 93 PHE A O 1
ATOM 775 N N . ILE A 1 94 ? -0.368 3.434 4.470 1.00 94.62 94 ILE A N 1
ATOM 776 C CA . ILE A 1 94 ? -0.737 2.842 5.756 1.00 94.62 94 ILE A CA 1
ATOM 777 C C . ILE A 1 94 ? -2.251 2.729 5.816 1.00 94.62 94 ILE A C 1
ATOM 779 O O . ILE A 1 94 ? -2.953 3.729 5.685 1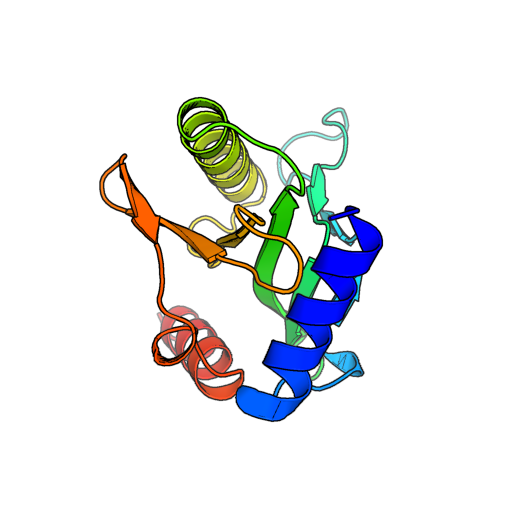.00 94.62 94 ILE A O 1
ATOM 783 N N . VAL A 1 95 ? -2.746 1.526 6.069 1.00 94.50 95 VAL A N 1
ATOM 784 C CA . VAL A 1 95 ? -4.158 1.263 6.331 1.00 94.50 95 VAL A CA 1
ATOM 785 C C . VAL A 1 95 ? -4.350 1.152 7.834 1.00 94.50 95 VAL A C 1
ATOM 787 O O . VAL A 1 95 ? -3.677 0.366 8.503 1.00 94.50 95 VAL A O 1
ATOM 790 N N . SER A 1 96 ? -5.259 1.950 8.378 1.00 92.31 96 SER A N 1
ATOM 791 C CA . SER A 1 96 ? -5.603 1.929 9.798 1.00 92.31 96 SER A CA 1
ATOM 792 C C . SER A 1 96 ? -7.114 1.852 9.996 1.00 92.31 96 SER A C 1
ATOM 794 O O . SER A 1 96 ? -7.872 1.969 9.036 1.00 92.31 96 SER A O 1
ATOM 796 N N . SER A 1 97 ? -7.559 1.607 11.225 1.00 88.19 97 SER A N 1
ATOM 797 C CA . SER A 1 97 ? -8.979 1.553 11.569 1.00 88.19 97 SER A CA 1
ATOM 798 C C . SER A 1 97 ? -9.221 2.429 12.791 1.00 88.19 97 SER A C 1
ATOM 800 O O . SER A 1 97 ? -8.691 2.155 13.868 1.00 88.19 97 SER A O 1
ATOM 802 N N . GLU A 1 98 ? -9.995 3.503 12.616 1.00 78.94 98 GLU A N 1
ATOM 803 C CA . GLU A 1 98 ? -10.474 4.335 13.730 1.00 78.94 98 GLU A CA 1
ATOM 804 C C . GLU A 1 98 ? -11.826 3.835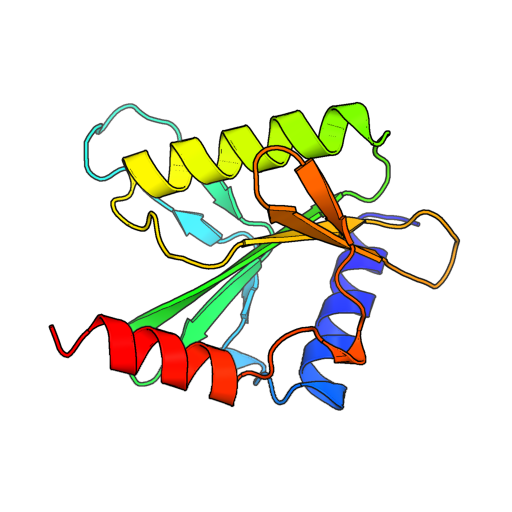 14.281 1.00 78.94 98 GLU A C 1
ATOM 806 O O . GLU A 1 98 ? -12.157 4.118 15.430 1.00 78.94 98 GLU A O 1
ATOM 811 N N . ASN A 1 99 ? -12.583 3.051 13.497 1.00 71.25 99 ASN A N 1
ATOM 812 C CA . ASN A 1 99 ? -13.912 2.534 13.841 1.00 71.25 99 ASN A CA 1
ATOM 813 C C . ASN A 1 99 ? -14.049 1.046 13.487 1.00 71.25 99 ASN A C 1
ATOM 815 O O . ASN A 1 99 ? -13.495 0.581 12.492 1.00 71.25 99 ASN A O 1
ATOM 819 N N . GLU A 1 100 ? -14.844 0.297 14.255 1.00 73.75 100 GLU A N 1
ATOM 820 C CA . GLU A 1 100 ? -15.179 -1.086 13.900 1.00 73.75 100 GLU A CA 1
ATOM 821 C C . GLU A 1 100 ? -15.887 -1.159 12.538 1.00 73.75 100 GLU A C 1
ATOM 823 O O . GLU A 1 100 ? -16.798 -0.388 12.249 1.00 73.75 100 GLU A O 1
ATOM 828 N N . GLY A 1 101 ? -15.456 -2.103 11.700 1.00 79.25 101 GLY A N 1
ATOM 829 C CA . GLY A 1 101 ? -16.024 -2.363 10.375 1.00 79.25 101 GLY A CA 1
ATOM 830 C C . GLY A 1 101 ? -15.531 -1.475 9.227 1.00 79.25 101 GLY A C 1
ATOM 831 O O . GLY A 1 101 ? -15.892 -1.761 8.089 1.00 79.25 101 GLY A O 1
ATOM 832 N N . ASP A 1 102 ? -14.703 -0.452 9.474 1.00 89.56 102 ASP A N 1
ATOM 833 C CA . ASP A 1 102 ? -14.154 0.397 8.406 1.00 89.56 102 ASP A CA 1
ATOM 834 C C . ASP A 1 102 ? -12.649 0.679 8.568 1.00 89.56 102 ASP A C 1
ATOM 836 O O . ASP A 1 102 ? -12.043 0.426 9.617 1.00 89.56 102 ASP A O 1
ATOM 840 N N . PHE A 1 103 ? -12.045 1.200 7.499 1.00 93.06 103 PHE A N 1
ATOM 841 C CA . PHE A 1 103 ? -10.639 1.564 7.426 1.00 93.06 103 PHE A CA 1
ATOM 842 C C . PHE A 1 103 ? -10.393 2.912 6.741 1.00 93.06 103 PHE A C 1
ATOM 844 O O . PHE A 1 103 ? -11.140 3.360 5.862 1.00 93.06 103 PHE A O 1
ATOM 851 N N . ASN A 1 104 ? -9.271 3.514 7.119 1.00 93.62 104 ASN A N 1
ATOM 852 C CA . ASN A 1 104 ? -8.718 4.738 6.564 1.00 93.62 104 ASN A CA 1
ATOM 853 C C . ASN A 1 104 ? -7.382 4.424 5.880 1.00 93.62 104 ASN A C 1
ATOM 855 O O . ASN A 1 104 ? -6.648 3.527 6.304 1.00 93.62 104 ASN A O 1
ATOM 859 N N . ILE A 1 105 ? -7.063 5.169 4.823 1.00 95.06 105 ILE A N 1
ATOM 860 C CA . ILE A 1 105 ? -5.823 5.017 4.057 1.00 95.06 105 ILE A CA 1
ATOM 861 C C . ILE A 1 105 ? -5.003 6.287 4.233 1.00 95.06 105 ILE A C 1
ATOM 863 O O . ILE A 1 105 ? -5.511 7.388 4.041 1.00 95.06 105 ILE A O 1
ATOM 867 N N . HIS A 1 106 ? -3.729 6.147 4.569 1.00 94.12 106 HIS A N 1
ATOM 868 C CA . HIS A 1 106 ? -2.848 7.268 4.857 1.00 94.12 106 HIS A CA 1
ATOM 869 C C . HIS A 1 106 ? -1.587 7.225 4.004 1.00 94.12 106 HIS A C 1
ATOM 871 O O . HIS A 1 106 ? -0.997 6.165 3.796 1.00 94.12 106 HIS A O 1
ATOM 877 N N . ILE A 1 107 ? -1.146 8.406 3.585 1.00 93.56 107 ILE A N 1
ATOM 878 C CA . ILE A 1 107 ? 0.125 8.632 2.896 1.00 93.56 107 ILE A CA 1
ATOM 879 C C . ILE A 1 107 ? 0.928 9.716 3.611 1.00 93.56 107 ILE A C 1
ATOM 881 O O . ILE A 1 107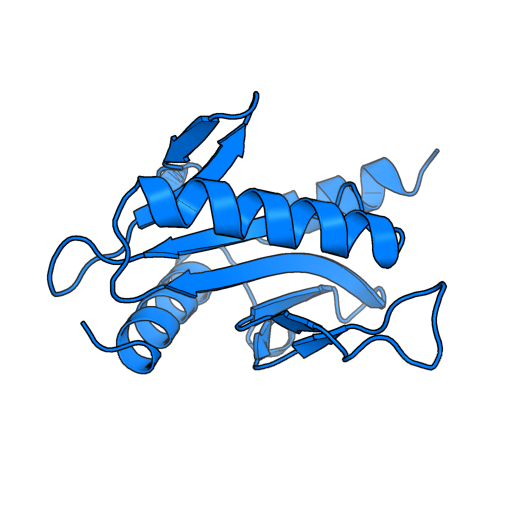 ? 0.383 10.509 4.390 1.00 93.56 107 ILE A O 1
ATOM 885 N N . LEU A 1 108 ? 2.222 9.779 3.302 1.00 89.88 108 LEU A N 1
ATOM 886 C CA . LEU A 1 108 ? 3.058 10.927 3.625 1.00 89.88 108 LEU A CA 1
ATOM 887 C C . LEU A 1 108 ? 3.062 11.889 2.440 1.00 89.88 108 LEU A C 1
ATOM 889 O O . LEU A 1 108 ? 3.405 11.504 1.328 1.00 89.88 108 LEU A O 1
ATOM 893 N N . SER A 1 109 ? 2.685 13.139 2.679 1.00 87.06 109 SER A N 1
ATOM 894 C CA . SER A 1 109 ? 2.733 14.208 1.684 1.00 87.06 109 SER A CA 1
ATOM 895 C C . SER A 1 109 ? 3.231 15.469 2.369 1.00 87.06 109 SER A C 1
ATOM 897 O O . SER A 1 109 ? 2.629 15.896 3.352 1.00 87.06 109 SER A O 1
ATOM 899 N N . GLU A 1 110 ? 4.316 16.064 1.869 1.00 86.19 110 GLU A N 1
ATOM 900 C CA . GLU A 1 110 ? 4.899 17.297 2.432 1.00 86.19 110 GLU A CA 1
ATOM 901 C C . GLU A 1 110 ? 5.117 17.214 3.959 1.00 86.19 110 GLU A C 1
ATOM 903 O O . GLU A 1 110 ? 4.689 18.088 4.716 1.00 86.19 110 GLU A O 1
ATOM 908 N N . ASP A 1 111 ? 5.714 16.112 4.433 1.00 82.81 111 ASP A N 1
ATOM 909 C CA . ASP A 1 111 ? 5.949 15.829 5.862 1.00 82.81 111 ASP A CA 1
ATOM 910 C C . ASP A 1 111 ? 4.689 15.725 6.744 1.00 82.81 111 ASP A C 1
ATOM 912 O O . ASP A 1 111 ? 4.775 15.685 7.978 1.00 82.81 111 ASP A O 1
ATOM 916 N N . LYS A 1 112 ? 3.503 15.639 6.138 1.00 87.00 112 LYS A N 1
ATOM 917 C CA . LYS A 1 112 ? 2.225 15.500 6.839 1.00 87.00 112 LYS A CA 1
ATOM 918 C C . LYS A 1 112 ? 1.551 14.186 6.476 1.00 87.00 112 LYS A C 1
ATOM 920 O O . LYS A 1 112 ? 1.571 13.745 5.329 1.00 87.00 112 LYS A O 1
ATOM 925 N N . VAL A 1 113 ? 0.907 13.578 7.472 1.00 89.81 113 VAL A N 1
ATOM 926 C CA . VAL A 1 113 ? -0.034 12.480 7.231 1.00 89.81 113 VAL A CA 1
ATOM 927 C C . VAL A 1 113 ? -1.251 13.064 6.532 1.00 89.81 113 VAL A C 1
ATOM 929 O O . VAL A 1 113 ? -1.915 13.948 7.080 1.00 89.81 113 VAL A O 1
ATOM 932 N N . LYS A 1 114 ? -1.550 12.548 5.345 1.00 92.69 114 LYS A N 1
ATOM 933 C CA . LYS A 1 114 ? -2.772 12.854 4.608 1.00 92.69 114 LYS A CA 1
ATOM 934 C C . LYS A 1 114 ? -3.601 11.585 4.480 1.00 92.69 114 LYS A C 1
ATOM 936 O O . LYS A 1 114 ? -3.061 10.522 4.186 1.00 92.69 114 LYS A O 1
ATOM 941 N N . GLU A 1 115 ? -4.901 11.706 4.707 1.00 93.31 115 GLU A N 1
ATOM 942 C CA . GLU A 1 115 ? -5.848 10.638 4.408 1.00 93.31 115 GLU A CA 1
ATOM 943 C C . GLU A 1 115 ? -6.213 10.660 2.920 1.00 93.31 115 GLU A C 1
ATOM 945 O O . GLU A 1 115 ? -6.438 11.726 2.340 1.00 93.31 115 GLU A O 1
ATOM 950 N N . VAL A 1 116 ? -6.232 9.482 2.306 1.00 95.06 116 VAL A N 1
ATOM 951 C CA . VAL A 1 116 ? -6.657 9.254 0.926 1.00 95.06 116 VAL A CA 1
ATOM 952 C C . VAL A 1 116 ? -8.050 8.650 0.979 1.00 95.06 116 VAL A C 1
ATOM 954 O O . VAL A 1 116 ? -8.273 7.657 1.674 1.00 95.06 116 VAL A O 1
ATOM 957 N N . SER A 1 117 ? -8.996 9.257 0.261 1.00 95.88 117 SER A N 1
ATOM 958 C CA . SER A 1 117 ? -10.342 8.703 0.172 1.00 95.88 117 SER A CA 1
ATOM 959 C C . SER A 1 117 ? -10.307 7.355 -0.556 1.00 95.88 117 SER A C 1
ATOM 961 O O . SER A 1 117 ? -9.430 7.092 -1.381 1.00 95.88 117 SER A O 1
ATOM 963 N N . LYS A 1 118 ? -11.276 6.482 -0.274 1.00 95.75 118 LYS A N 1
ATOM 964 C CA . LYS A 1 118 ? -11.383 5.195 -0.975 1.00 95.75 118 LYS A CA 1
ATOM 965 C C . LYS A 1 118 ? -11.565 5.396 -2.486 1.00 95.75 118 LYS A C 1
ATOM 967 O O . LYS A 1 118 ? -11.022 4.621 -3.267 1.00 95.75 118 LYS A O 1
ATOM 972 N N . ASP A 1 119 ? -12.248 6.456 -2.909 1.00 96.12 119 ASP A N 1
ATOM 973 C CA . ASP A 1 119 ? -12.432 6.780 -4.327 1.00 96.12 119 ASP A CA 1
ATOM 974 C C . ASP A 1 119 ? -11.117 7.214 -4.985 1.00 96.12 119 ASP A C 1
ATOM 976 O O . ASP A 1 119 ? -10.802 6.734 -6.074 1.00 96.12 119 ASP A O 1
ATOM 980 N N . ASP A 1 120 ? -10.297 7.996 -4.280 1.00 96.44 120 ASP A N 1
ATOM 981 C CA . ASP A 1 120 ? -9.000 8.483 -4.769 1.00 96.44 120 ASP A CA 1
ATOM 982 C C . ASP A 1 120 ? -7.871 7.445 -4.676 1.00 96.44 120 ASP A C 1
ATOM 984 O O . ASP A 1 120 ? -6.793 7.653 -5.236 1.00 96.44 120 ASP A O 1
ATOM 988 N N . PHE A 1 121 ? -8.077 6.329 -3.968 1.00 97.12 121 PHE A N 1
ATOM 989 C CA . PHE A 1 121 ? -7.093 5.247 -3.946 1.00 97.12 121 PHE A CA 1
ATOM 990 C C . PHE A 1 121 ? -6.867 4.721 -5.376 1.00 97.12 121 PHE A C 1
ATOM 992 O O . PHE A 1 121 ? -7.854 4.451 -6.075 1.00 97.12 121 PHE A O 1
ATOM 999 N N . PRO A 1 122 ? -5.609 4.574 -5.834 1.00 97.06 122 PRO A N 1
ATOM 1000 C CA . PRO A 1 122 ? -5.327 4.238 -7.224 1.00 97.06 122 PRO A CA 1
ATOM 1001 C C . PRO A 1 122 ? -5.911 2.874 -7.606 1.00 97.06 122 PRO A C 1
ATOM 1003 O O . PRO A 1 122 ? -6.002 1.960 -6.787 1.00 97.06 122 PRO A O 1
ATOM 1006 N N . SER A 1 123 ? -6.328 2.742 -8.865 1.00 97.94 123 SER A N 1
ATOM 1007 C CA . SER A 1 123 ? -6.591 1.430 -9.453 1.00 97.94 123 SER A CA 1
ATOM 1008 C C . SER A 1 123 ? -5.276 0.725 -9.786 1.00 97.94 123 SER A C 1
ATOM 1010 O O . SER A 1 123 ? -4.220 1.361 -9.873 1.00 97.94 123 SER A O 1
ATOM 1012 N N . PHE A 1 124 ? -5.349 -0.586 -10.019 1.00 96.75 124 PHE A N 1
ATOM 1013 C CA . PHE A 1 124 ? -4.202 -1.361 -10.491 1.00 96.75 124 PHE A CA 1
ATOM 1014 C C . PHE A 1 124 ? -3.595 -0.757 -11.772 1.00 96.75 124 PHE A C 1
ATOM 1016 O O . PHE A 1 124 ? -2.403 -0.463 -11.807 1.00 96.75 124 PHE A O 1
ATOM 1023 N N . GLU A 1 125 ? -4.441 -0.440 -12.758 1.00 95.94 125 GLU A N 1
ATOM 1024 C CA . GLU A 1 125 ? -4.036 0.182 -14.029 1.00 95.94 125 GLU A CA 1
ATOM 1025 C C . GLU A 1 125 ? -3.301 1.520 -13.831 1.00 95.94 125 GLU A C 1
ATOM 1027 O O . GLU A 1 125 ? -2.322 1.806 -14.519 1.00 95.94 125 GLU A O 1
ATOM 1032 N N . VAL A 1 126 ? -3.733 2.342 -12.866 1.00 96.19 126 VAL A N 1
ATOM 1033 C CA . VAL A 1 126 ? -3.072 3.623 -12.566 1.00 96.19 126 VAL A CA 1
ATOM 1034 C C . VAL A 1 126 ? -1.671 3.402 -11.991 1.00 96.19 126 VAL A C 1
ATOM 1036 O O . VAL A 1 126 ? -0.747 4.132 -12.357 1.00 96.19 126 VAL A O 1
ATOM 1039 N N . LEU A 1 127 ? -1.489 2.406 -11.117 1.00 95.19 127 LEU A N 1
ATOM 1040 C CA . LEU A 1 127 ? -0.165 2.076 -10.582 1.00 95.19 127 LEU A CA 1
ATOM 1041 C C . LEU A 1 127 ? 0.766 1.529 -11.669 1.00 95.19 127 LEU A C 1
ATOM 1043 O O . LEU A 1 127 ? 1.912 1.971 -11.757 1.00 95.19 127 LEU A O 1
ATOM 1047 N N . GLU A 1 128 ? 0.278 0.627 -12.523 1.00 94.44 128 GLU A N 1
ATOM 1048 C CA . GLU A 1 128 ? 1.049 0.120 -13.665 1.00 94.44 128 GLU A CA 1
ATOM 1049 C C . GLU A 1 128 ? 1.478 1.248 -14.607 1.00 94.44 128 GLU A C 1
ATOM 1051 O O . GLU A 1 128 ? 2.644 1.338 -14.998 1.00 94.44 128 GLU A O 1
ATOM 1056 N N . ALA A 1 129 ? 0.543 2.132 -14.968 1.00 92.50 129 ALA A N 1
ATOM 1057 C CA . ALA A 1 129 ? 0.818 3.248 -15.862 1.00 92.50 129 ALA A CA 1
ATOM 1058 C C . ALA A 1 129 ? 1.897 4.179 -15.291 1.00 92.50 129 ALA A C 1
ATOM 1060 O O . ALA A 1 129 ? 2.752 4.642 -16.049 1.00 92.50 129 ALA A O 1
ATOM 1061 N N . LYS A 1 130 ? 1.891 4.411 -13.970 1.00 90.56 130 LYS A N 1
ATOM 1062 C CA . LYS A 1 130 ? 2.918 5.204 -13.286 1.00 90.56 130 LYS A CA 1
ATOM 1063 C C . LYS A 1 130 ? 4.299 4.559 -13.419 1.00 90.56 130 LYS A C 1
ATOM 1065 O O . LYS A 1 130 ? 5.208 5.198 -13.938 1.00 90.56 130 LYS A O 1
ATOM 1070 N N . VAL A 1 131 ? 4.441 3.286 -13.042 1.00 87.44 131 VAL A N 1
ATOM 1071 C CA . VAL A 1 131 ? 5.737 2.582 -13.107 1.00 87.44 131 VAL A CA 1
ATOM 1072 C C . VAL A 1 131 ? 6.282 2.542 -14.539 1.00 87.44 131 VAL A C 1
ATOM 1074 O O . VAL A 1 131 ? 7.461 2.805 -14.768 1.00 87.44 131 VAL A O 1
ATOM 1077 N N . ARG A 1 132 ? 5.419 2.305 -15.535 1.00 85.50 132 ARG A N 1
ATOM 1078 C CA . ARG A 1 132 ? 5.820 2.318 -16.954 1.00 85.50 132 ARG A CA 1
ATOM 1079 C C . ARG A 1 132 ? 6.234 3.702 -17.456 1.00 85.50 132 ARG A C 1
ATOM 1081 O O . ARG A 1 132 ? 7.033 3.781 -18.388 1.00 85.50 132 ARG A O 1
ATOM 1088 N N . ALA A 1 133 ? 5.655 4.776 -16.922 1.00 85.38 133 ALA A N 1
ATOM 1089 C CA . ALA A 1 133 ? 6.054 6.138 -17.265 1.00 85.38 133 ALA A CA 1
ATOM 1090 C C . ALA A 1 133 ? 7.430 6.469 -16.670 1.00 85.38 133 ALA A C 1
ATOM 1092 O O . ALA A 1 133 ? 8.281 6.996 -17.385 1.00 85.38 133 ALA A O 1
ATOM 1093 N N . ASP A 1 134 ? 7.661 6.076 -15.418 1.00 79.94 134 ASP A N 1
ATOM 1094 C CA . ASP A 1 134 ? 8.917 6.316 -14.703 1.00 79.94 134 ASP A CA 1
ATOM 1095 C C . ASP A 1 134 ? 10.088 5.507 -15.308 1.00 79.94 134 ASP A C 1
ATOM 1097 O O . ASP A 1 134 ? 11.217 5.987 -15.352 1.00 79.94 134 ASP A O 1
ATOM 1101 N N . ALA A 1 135 ? 9.822 4.321 -15.873 1.00 71.56 135 ALA A N 1
ATOM 1102 C CA . ALA A 1 135 ? 10.826 3.476 -16.537 1.00 71.56 135 ALA A CA 1
ATOM 1103 C C . ALA A 1 135 ? 11.255 3.943 -17.947 1.00 71.56 135 ALA A C 1
ATOM 1105 O O . ALA A 1 135 ? 12.190 3.387 -18.522 1.00 71.56 135 ALA A O 1
ATOM 1106 N N . LYS A 1 136 ? 10.565 4.922 -18.552 1.00 59.53 136 LYS A N 1
ATOM 1107 C CA . LYS A 1 136 ? 10.840 5.409 -19.923 1.00 59.53 136 LYS A CA 1
ATOM 1108 C C . LYS A 1 136 ? 11.829 6.584 -19.989 1.00 59.53 136 LYS A C 1
ATOM 1110 O O . LYS A 1 136 ? 11.897 7.242 -21.030 1.00 59.53 136 LYS A O 1
ATOM 1115 N N . ILE A 1 137 ? 12.564 6.850 -18.910 1.00 45.22 137 ILE A N 1
ATOM 1116 C CA . ILE A 1 137 ? 13.517 7.966 -18.783 1.00 45.22 137 ILE A CA 1
ATOM 1117 C C . ILE A 1 137 ? 14.955 7.465 -18.919 1.00 45.22 137 ILE A C 1
ATOM 1119 O O . ILE A 1 137 ? 15.285 6.432 -18.299 1.00 45.22 137 ILE A O 1
#

Sequence (137 aa):
MEHRELEKIFVDFIQNNKGYGKATIIYEAKLKSINESNSSPWRADILIIDSENDEYLALVEIKASKQKKDLINELRKIERYLKEIGKEDLPFFIVSSENEGDFNIHILSEDKVKEVSKDDFPSFEVLEAKVRADAKI

Radius of gyration: 14.65 Å; chains: 1; bounding box: 40×30×37 Å

Secondary structure (DSSP, 8-state):
--HHHHHHHHHHHHHHHS---GGGEEEEEEE--SS-TTSPPEEEEEEEEETTTTEEEEEEEEESS--HHHHHHHHHHHHHHHHHTT-TT--EEEEE-SSTT--EEEEEETTEEEEEPTTTSPPHHHHHHHHHHHTT-

pLDDT: mean 87.61, std 10.99, range [45.22, 97.94]

Foldseek 3Di:
DDQVVLVVLVVCLQVVPQVADPVQKDAQDFDDFPPDPPDGTDTFRIWGHDPVVRGTLATEHEDADDDQVVVLVVQVVVCVVCVRRVNNVHHYWYWYDPDPPDIWIWHQDPSHTDTADSVRDHHPVRSVVVVVVVVVD